Protein AF-A0A2N0WUU7-F1 (afdb_monomer)

Mean predicted aligned error: 6.45 Å

Solvent-accessible surface area (backbone atoms only — not comparable to full-atom values): 7693 Å² total; per-residue (Å²): 131,57,73,73,71,54,41,44,58,52,41,29,51,50,15,53,50,47,49,52,50,63,62,70,60,65,83,50,98,86,53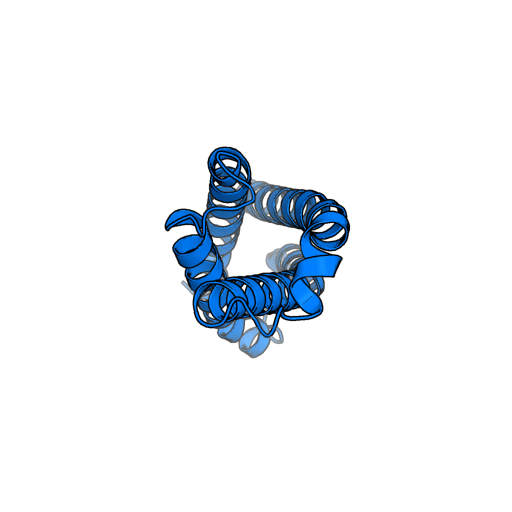,90,44,70,64,56,54,52,47,54,54,49,50,54,52,47,56,58,68,46,48,61,55,66,70,52,52,88,71,57,55,82,92,47,46,66,55,51,53,51,52,52,55,45,46,70,52,48,55,55,50,52,51,52,53,49,53,44,51,52,25,50,51,48,27,72,76,38,69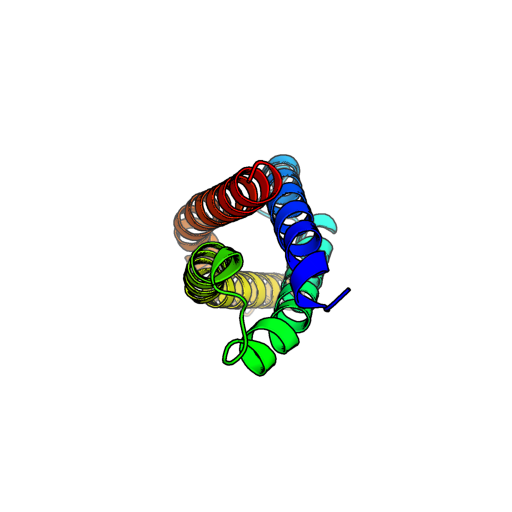,88,63,64,38,72,55,53,78,44,45,64,68,49,46,67,50,46,51,60,51,50,51,50,45,22,50,52,37,30,51,46,31,53,54,59,76,74,106

Secondary structure (DSSP, 8-state):
--HHHHHHHHHHHHHHHHHHHHHHTTS-TTS--HHHHHHHHHHHHHHHHTHHHHHSGGG--GGGHHHHHHHHHHHHHHHHHHHHHHHHHHHHHHHHH-TTS--HHHHTHHHHHHHHHHHHHHHHHHHHHHHHHHHT-

Radius of gyration: 16.76 Å; Cα contacts (8 Å, |Δi|>4): 87; chains: 1; bounding box: 38×24×50 Å

Foldseek 3Di:
DPLLVCVLVVLQVLLVLLVVLLVVVPDDPLDPDPSLVVNLVVLVVSVVSCVVCVVCVVPDDPLCVVLSVLVVVLVVQSVVLSVLSVVCSVQSVVCVVPVPDRRPSVVCSVVSCVVSSVSSNVSSVSSNVSSVVSVVD

Structure (mmCIF, N/CA/C/O backbone):
data_AF-A0A2N0WUU7-F1
#
_entry.id   AF-A0A2N0WUU7-F1
#
loop_
_atom_site.group_PDB
_atom_site.id
_atom_site.type_symbol
_atom_site.label_atom_id
_atom_site.label_alt_id
_atom_site.label_comp_id
_atom_site.label_asym_id
_atom_site.label_entity_id
_atom_site.label_seq_id
_atom_site.pdbx_PDB_ins_code
_atom_site.Cartn_x
_atom_site.Cartn_y
_atom_site.Cartn_z
_atom_site.occupancy
_atom_site.B_iso_or_equiv
_atom_site.auth_seq_id
_atom_si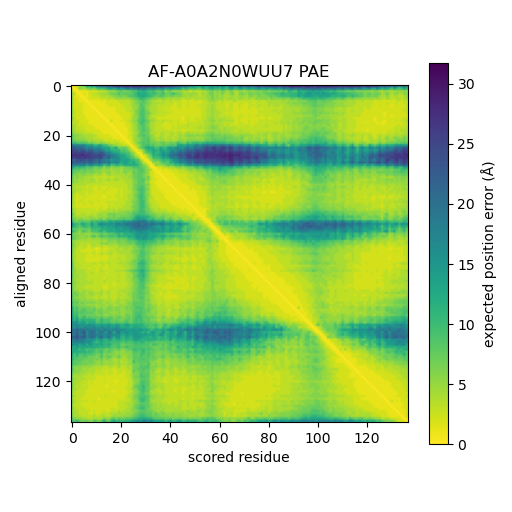te.auth_comp_id
_atom_site.auth_asym_id
_atom_site.auth_atom_id
_atom_site.pdbx_PDB_model_num
ATOM 1 N N . MET A 1 1 ? 4.937 -9.301 -23.494 1.00 53.97 1 MET A N 1
ATOM 2 C CA . MET A 1 1 ? 4.979 -8.303 -22.416 1.00 53.97 1 MET A CA 1
ATOM 3 C C . MET A 1 1 ? 5.125 -9.078 -21.137 1.00 53.97 1 MET A C 1
ATOM 5 O O . MET A 1 1 ? 4.278 -9.927 -20.852 1.00 53.97 1 MET A O 1
ATOM 9 N N . GLU A 1 2 ? 6.258 -8.898 -20.477 1.00 74.62 2 GLU A N 1
ATOM 10 C CA . GLU A 1 2 ? 6.525 -9.556 -19.204 1.00 74.62 2 GLU A CA 1
ATOM 11 C C . GLU A 1 2 ? 5.579 -8.966 -18.151 1.00 74.62 2 GLU A C 1
ATOM 13 O O . GLU A 1 2 ? 5.143 -7.821 -18.266 1.00 74.62 2 GLU A O 1
ATOM 18 N N . TYR A 1 3 ? 5.208 -9.743 -17.129 1.00 80.31 3 TYR A N 1
ATOM 19 C CA . TYR A 1 3 ? 4.353 -9.258 -16.033 1.00 80.31 3 TYR A CA 1
ATOM 20 C C . TYR A 1 3 ? 4.896 -7.955 -15.419 1.00 80.31 3 TYR A C 1
ATOM 22 O O . TYR A 1 3 ? 4.131 -7.088 -14.998 1.00 80.31 3 TYR A O 1
ATOM 30 N N . LEU A 1 4 ? 6.222 -7.808 -15.452 1.00 78.12 4 LEU A N 1
ATOM 31 C CA . LEU A 1 4 ? 6.954 -6.629 -15.024 1.00 78.12 4 LEU A CA 1
ATOM 32 C C . LEU A 1 4 ? 6.560 -5.355 -15.802 1.00 78.12 4 LEU A C 1
ATOM 34 O O . LEU A 1 4 ? 6.411 -4.294 -15.201 1.00 78.12 4 LEU A O 1
ATOM 38 N N . ASP A 1 5 ? 6.296 -5.440 -17.106 1.00 80.69 5 ASP A N 1
ATOM 39 C CA . ASP A 1 5 ? 5.880 -4.273 -17.900 1.00 80.69 5 ASP A CA 1
ATOM 40 C C . ASP A 1 5 ? 4.504 -3.757 -17.447 1.00 80.69 5 ASP A C 1
ATOM 42 O O . ASP A 1 5 ? 4.251 -2.555 -17.352 1.00 80.69 5 ASP A O 1
ATOM 46 N N . TYR A 1 6 ? 3.596 -4.683 -17.130 1.00 85.25 6 TYR A N 1
ATOM 47 C CA . TYR A 1 6 ? 2.239 -4.353 -16.697 1.00 85.25 6 TYR A CA 1
ATOM 48 C C . TYR A 1 6 ? 2.166 -3.901 -15.240 1.00 85.25 6 TYR A C 1
ATOM 50 O O . TYR A 1 6 ? 1.231 -3.190 -14.859 1.00 85.25 6 TYR A O 1
ATOM 58 N N . PHE A 1 7 ? 3.139 -4.297 -14.420 1.00 87.88 7 PHE A N 1
ATOM 59 C CA . PHE A 1 7 ? 3.131 -4.004 -12.994 1.00 87.88 7 PHE A CA 1
ATOM 60 C C . PHE A 1 7 ? 3.174 -2.498 -12.701 1.00 87.88 7 PHE A C 1
ATOM 62 O O . PHE A 1 7 ? 2.587 -2.050 -11.720 1.00 87.88 7 PHE A O 1
ATOM 69 N N . VAL A 1 8 ? 3.759 -1.694 -13.592 1.00 89.88 8 VAL A N 1
ATOM 70 C CA . VAL A 1 8 ? 3.734 -0.223 -13.507 1.00 89.88 8 VAL A CA 1
ATOM 71 C C . VAL A 1 8 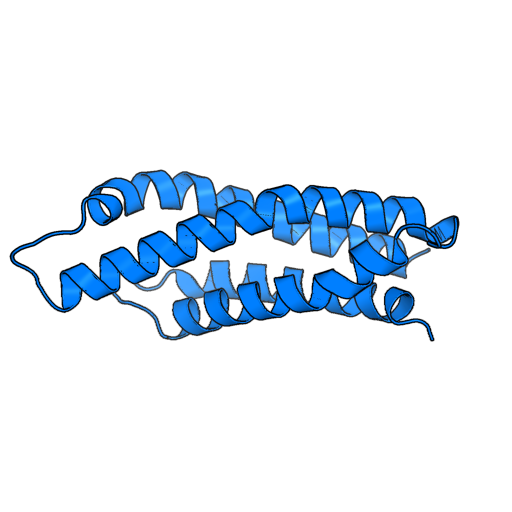? 2.301 0.312 -13.427 1.00 89.88 8 VAL A C 1
ATOM 73 O O . VAL A 1 8 ? 1.991 1.159 -12.587 1.00 89.88 8 VAL A O 1
ATOM 76 N N . PHE A 1 9 ? 1.392 -0.227 -14.243 1.00 91.38 9 PHE A N 1
ATOM 77 C CA . PHE A 1 9 ? -0.018 0.162 -14.223 1.00 91.38 9 PHE A CA 1
ATOM 78 C C . PHE A 1 9 ? -0.734 -0.337 -12.967 1.00 91.38 9 PHE A C 1
ATOM 80 O O . PHE A 1 9 ? -1.599 0.363 -12.443 1.00 91.38 9 PHE A O 1
ATOM 87 N N . ILE A 1 10 ? -0.358 -1.515 -12.459 1.00 91.31 10 ILE A N 1
ATOM 88 C CA . ILE A 1 10 ? -0.888 -2.058 -11.200 1.00 91.31 10 ILE A CA 1
ATOM 89 C C . ILE A 1 10 ? -0.480 -1.156 -10.028 1.00 91.31 10 ILE A C 1
ATOM 91 O O . ILE A 1 10 ? -1.334 -0.781 -9.225 1.00 91.31 10 ILE A O 1
ATOM 95 N N . ALA A 1 11 ? 0.790 -0.755 -9.960 1.00 91.25 11 ALA A N 1
ATOM 96 C CA . ALA A 1 11 ? 1.321 0.153 -8.946 1.00 91.25 11 ALA A CA 1
ATOM 97 C C . ALA A 1 11 ? 0.647 1.535 -9.001 1.00 91.25 11 ALA A C 1
ATOM 99 O O . ALA A 1 11 ? 0.230 2.070 -7.969 1.00 91.25 11 ALA A O 1
ATOM 100 N N . LEU A 1 12 ? 0.454 2.081 -10.207 1.00 93.00 12 LEU A N 1
ATOM 101 C CA . LEU A 1 12 ? -0.262 3.340 -10.414 1.00 93.00 12 LEU A CA 1
ATOM 102 C C . LEU A 1 12 ? -1.724 3.244 -9.955 1.00 93.00 12 LEU A C 1
ATOM 104 O O . LEU A 1 12 ? -2.187 4.077 -9.172 1.00 93.00 12 LEU A O 1
ATOM 108 N N . ALA A 1 13 ? -2.444 2.215 -10.411 1.00 9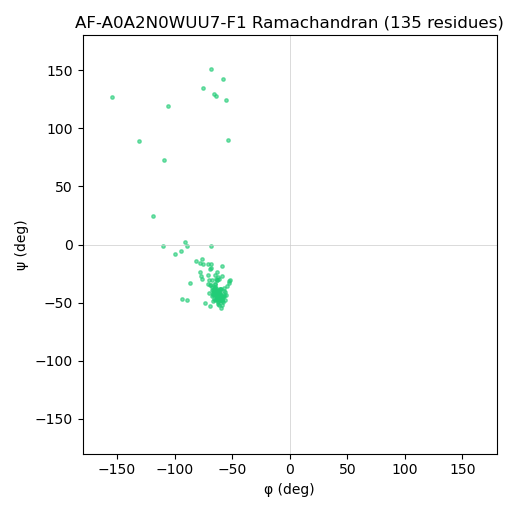3.25 13 ALA A N 1
ATOM 109 C CA . ALA A 1 13 ? -3.839 1.990 -10.046 1.00 93.25 13 ALA A CA 1
ATOM 110 C C . ALA A 1 13 ? -3.995 1.803 -8.531 1.00 93.25 13 ALA A C 1
ATOM 112 O O . ALA A 1 13 ? -4.907 2.378 -7.933 1.00 93.25 13 ALA A O 1
ATOM 113 N N . TRP A 1 14 ? -3.081 1.059 -7.902 1.00 94.00 14 TRP A N 1
ATOM 114 C CA . TRP A 1 14 ? -3.045 0.863 -6.455 1.00 94.00 14 TRP A CA 1
ATOM 115 C C . TRP A 1 14 ? -2.825 2.172 -5.693 1.00 94.00 14 TRP A C 1
ATOM 117 O O . TRP A 1 14 ? -3.548 2.462 -4.733 1.00 94.00 14 TRP A O 1
ATOM 127 N N . GLY A 1 15 ? -1.872 2.993 -6.136 1.00 91.44 15 GLY A N 1
ATOM 128 C CA . GLY A 1 15 ? -1.617 4.300 -5.544 1.00 91.44 15 GLY A CA 1
ATOM 129 C C . GLY A 1 15 ? -2.839 5.220 -5.636 1.00 91.44 15 GLY A C 1
ATOM 130 O O . GLY A 1 15 ? -3.271 5.781 -4.625 1.00 91.44 15 GLY A O 1
ATOM 131 N N . CYS A 1 16 ? -3.466 5.318 -6.813 1.00 92.31 16 CYS A N 1
ATOM 132 C CA . CYS A 1 16 ? -4.686 6.111 -7.001 1.00 92.31 16 CYS A CA 1
ATOM 133 C C . CYS A 1 16 ? -5.846 5.594 -6.138 1.00 92.31 16 CYS A C 1
ATOM 135 O O . CYS A 1 16 ? -6.507 6.377 -5.451 1.00 92.31 16 CYS A O 1
ATOM 137 N N . PHE A 1 17 ? -6.071 4.279 -6.128 1.00 90.44 17 PHE A N 1
ATOM 138 C CA . PHE A 1 17 ? -7.104 3.650 -5.308 1.00 90.44 17 PHE A CA 1
ATOM 139 C C . PHE A 1 17 ? -6.878 3.896 -3.810 1.00 90.44 17 PHE A C 1
ATOM 141 O O . PHE A 1 17 ? -7.836 4.171 -3.081 1.00 90.44 17 PHE A O 1
ATOM 148 N N . SER A 1 18 ? -5.622 3.871 -3.358 1.00 88.62 18 SER A N 1
ATOM 149 C CA . SER A 1 18 ? -5.248 4.191 -1.979 1.00 88.62 18 SER A CA 1
ATOM 150 C C . SER A 1 18 ? -5.577 5.630 -1.608 1.00 88.62 18 SER A C 1
ATOM 152 O O . SER A 1 18 ? -6.211 5.854 -0.578 1.00 88.62 18 SER A O 1
ATOM 154 N N . LEU A 1 19 ? -5.244 6.606 -2.456 1.00 88.25 19 LEU A N 1
ATOM 155 C CA . LEU A 1 19 ? -5.594 8.007 -2.201 1.00 88.25 19 LEU A CA 1
ATOM 156 C C . LEU A 1 19 ? -7.109 8.229 -2.141 1.00 88.25 19 LEU A C 1
ATOM 158 O O . LEU A 1 19 ? -7.599 8.864 -1.207 1.00 88.25 19 LEU A O 1
ATOM 162 N N . ILE A 1 20 ? -7.854 7.666 -3.097 1.00 85.75 20 ILE A N 1
ATOM 163 C CA . ILE A 1 20 ? -9.322 7.747 -3.137 1.00 85.75 20 ILE A CA 1
ATOM 164 C C . ILE A 1 20 ? -9.907 7.146 -1.853 1.00 85.75 20 ILE A C 1
ATOM 166 O O . ILE A 1 20 ? -10.726 7.773 -1.181 1.00 85.75 20 ILE A O 1
ATOM 170 N N . SER A 1 21 ? -9.449 5.958 -1.465 1.00 80.88 21 SER A N 1
ATOM 171 C CA . SER A 1 21 ? -9.949 5.258 -0.278 1.00 80.88 21 SER A CA 1
ATOM 172 C C . SER A 1 21 ? -9.636 6.007 1.019 1.00 80.88 21 SER A C 1
ATOM 174 O O . SER A 1 21 ? -10.486 6.077 1.909 1.00 80.88 21 SER A O 1
ATOM 176 N N . LEU A 1 22 ? -8.453 6.622 1.124 1.00 79.94 22 LEU A N 1
ATOM 177 C CA . LEU A 1 22 ? -8.072 7.448 2.274 1.00 79.94 22 LEU A CA 1
ATOM 178 C C . LEU A 1 22 ? -8.882 8.749 2.359 1.00 79.94 22 LEU A C 1
ATOM 180 O O . LEU A 1 22 ? -9.191 9.186 3.469 1.00 79.94 22 LEU A O 1
ATOM 184 N N . PHE A 1 23 ? -9.230 9.348 1.216 1.00 76.25 23 PHE A N 1
ATOM 185 C CA . PHE A 1 23 ? -10.016 10.581 1.141 1.00 76.25 23 PHE A CA 1
ATOM 186 C C . PHE A 1 23 ? -11.497 10.338 1.470 1.00 76.25 23 PHE A C 1
ATOM 188 O O . PHE A 1 23 ? -12.063 10.992 2.342 1.00 76.25 23 PHE A O 1
ATOM 195 N N . PHE A 1 24 ? -12.127 9.341 0.841 1.00 71.94 24 PHE A N 1
ATOM 196 C CA . PHE A 1 24 ? -13.549 9.032 1.059 1.00 71.94 24 PHE A CA 1
ATOM 197 C C . PHE A 1 24 ? -13.822 8.196 2.320 1.00 71.94 24 PHE A C 1
ATOM 199 O O . PHE A 1 24 ? -14.963 8.114 2.783 1.00 71.94 24 PHE A O 1
ATOM 206 N N . GLY A 1 25 ? -12.791 7.601 2.925 1.00 62.66 25 GLY A N 1
ATOM 207 C CA . GLY A 1 25 ? -12.890 6.861 4.185 1.00 62.66 25 GLY A CA 1
ATOM 208 C C . GLY A 1 25 ? -13.198 7.723 5.421 1.00 62.66 25 GLY A C 1
ATOM 209 O O . GLY A 1 25 ? -13.313 7.187 6.523 1.00 62.66 25 GLY A O 1
ATOM 210 N N . GLU A 1 26 ? -13.331 9.048 5.284 1.00 54.62 26 GLU A N 1
ATOM 211 C CA . GLU A 1 26 ? -13.420 9.985 6.413 1.00 54.62 26 GLU A CA 1
ATOM 212 C C . GLU A 1 26 ? -14.758 10.032 7.157 1.00 54.62 26 GLU A C 1
ATOM 214 O O . GLU A 1 26 ? -14.800 10.559 8.268 1.00 54.62 26 GLU A O 1
ATOM 219 N N . ASN A 1 27 ? -15.840 9.451 6.634 1.00 51.00 27 ASN A N 1
ATOM 220 C CA . ASN A 1 27 ? -17.154 9.868 7.122 1.00 51.00 27 ASN A CA 1
ATOM 221 C C . ASN A 1 27 ? -17.532 9.442 8.552 1.00 51.00 27 ASN A C 1
ATOM 223 O O . ASN A 1 27 ? -18.301 10.180 9.159 1.00 51.00 27 ASN A O 1
ATOM 227 N N . LYS A 1 28 ? -17.011 8.351 9.148 1.00 46.34 28 LYS A N 1
ATOM 228 C CA . LYS A 1 28 ? -17.238 8.048 10.586 1.00 46.34 28 LYS A CA 1
ATOM 229 C C . LYS A 1 28 ? -16.118 7.191 11.211 1.00 46.34 28 LYS A C 1
ATOM 231 O O . LYS A 1 28 ? -15.861 6.102 10.712 1.00 46.34 28 LYS A O 1
ATOM 236 N N . PRO A 1 29 ? -15.507 7.608 12.341 1.00 46.06 29 PRO A N 1
ATOM 237 C CA . PRO A 1 29 ? -14.469 6.839 13.045 1.00 46.06 29 PRO A CA 1
ATOM 238 C C . PRO A 1 29 ? -14.981 5.579 13.769 1.00 46.06 29 PRO A C 1
ATOM 240 O O . PRO A 1 29 ? -14.175 4.720 14.101 1.00 46.06 29 PRO A O 1
ATOM 243 N N . PHE A 1 30 ? -16.295 5.460 13.996 1.00 43.00 30 PHE A N 1
ATOM 244 C CA . PHE A 1 30 ? -16.915 4.351 14.740 1.00 43.00 30 PHE A CA 1
ATOM 245 C C . PHE A 1 30 ? -17.752 3.402 13.877 1.00 43.00 30 PHE A C 1
ATOM 247 O O . PHE A 1 30 ? -18.296 2.428 14.388 1.00 43.00 30 PHE A O 1
ATOM 254 N N . CYS A 1 31 ? -17.873 3.662 12.575 1.00 46.38 31 CYS A N 1
ATOM 255 C CA . CYS A 1 31 ? -18.582 2.757 11.683 1.00 46.38 31 CYS A CA 1
ATOM 256 C C . CYS A 1 31 ? -17.554 2.017 10.846 1.00 46.38 31 CYS A C 1
ATOM 258 O O . CYS A 1 31 ? -16.806 2.631 10.089 1.00 46.38 31 CYS A O 1
ATOM 260 N N . TYR A 1 32 ? -17.551 0.696 10.979 1.00 51.84 32 TYR A N 1
ATOM 261 C CA . TYR A 1 32 ? -16.937 -0.225 10.036 1.00 51.84 32 TYR A CA 1
ATOM 262 C C . TYR A 1 32 ? -17.503 0.070 8.640 1.00 51.84 32 TYR A C 1
ATOM 264 O O . TYR A 1 32 ? -18.580 -0.397 8.269 1.00 51.84 32 TYR A O 1
ATOM 272 N N . ASN A 1 33 ? -16.858 0.970 7.902 1.00 62.72 33 ASN A N 1
ATOM 273 C CA . ASN A 1 33 ? -17.357 1.384 6.605 1.00 62.72 33 ASN A CA 1
ATOM 274 C C . ASN A 1 33 ? -17.054 0.254 5.621 1.00 62.72 33 ASN A C 1
ATOM 276 O O . ASN A 1 33 ? -15.939 -0.270 5.600 1.00 62.72 33 ASN A O 1
ATOM 280 N N . LYS A 1 34 ? -18.030 -0.116 4.787 1.00 70.06 34 LYS A N 1
ATOM 281 C CA . LYS A 1 34 ? -17.847 -1.137 3.744 1.00 70.06 34 LYS A CA 1
ATOM 282 C C . LYS A 1 34 ? -16.627 -0.818 2.871 1.00 70.06 34 LYS A C 1
ATOM 284 O O . LYS A 1 34 ? -15.903 -1.729 2.487 1.00 70.06 34 LYS A O 1
ATOM 289 N N . LEU A 1 35 ? -16.346 0.470 2.652 1.00 72.44 35 LEU A N 1
ATOM 290 C CA . LEU A 1 35 ? -15.146 0.940 1.956 1.00 72.44 35 LEU A CA 1
ATOM 291 C C . LEU A 1 35 ? -13.837 0.536 2.643 1.00 72.44 35 LEU A C 1
ATOM 293 O O . LEU A 1 35 ? -12.900 0.167 1.951 1.00 72.44 35 LEU A O 1
ATOM 297 N N . THR A 1 36 ? -13.763 0.541 3.975 1.00 72.75 36 THR A N 1
ATOM 298 C CA . THR A 1 36 ? -12.563 0.116 4.714 1.00 72.75 36 THR A CA 1
ATOM 299 C C . THR A 1 36 ? -12.298 -1.376 4.531 1.00 72.75 36 THR A C 1
ATOM 301 O O . THR A 1 36 ? -11.154 -1.779 4.351 1.00 72.75 36 THR A O 1
ATOM 304 N N . VAL A 1 37 ? -13.352 -2.197 4.522 1.00 76.25 37 VAL A N 1
ATOM 305 C CA . VAL A 1 37 ? -13.239 -3.643 4.267 1.00 76.25 37 VAL A CA 1
ATOM 306 C C . VAL A 1 37 ? -12.776 -3.903 2.838 1.00 76.25 37 VAL A C 1
ATOM 308 O O . VAL A 1 37 ? -11.849 -4.683 2.626 1.00 76.25 37 VAL A O 1
ATOM 311 N N . VAL A 1 38 ? -13.384 -3.220 1.863 1.00 82.12 38 VAL A N 1
ATOM 312 C CA . VAL A 1 38 ? -12.976 -3.295 0.453 1.00 82.12 38 VAL A CA 1
ATOM 313 C C . VAL A 1 38 ? -11.523 -2.860 0.298 1.00 82.12 38 VAL A C 1
ATOM 315 O O . VAL A 1 38 ? -10.756 -3.549 -0.363 1.00 82.12 38 VAL A O 1
ATOM 318 N N . PHE A 1 39 ? -11.131 -1.772 0.957 1.00 83.31 39 PHE A N 1
ATOM 319 C CA . PHE A 1 39 ? -9.772 -1.257 0.922 1.00 83.31 39 PHE A CA 1
ATOM 320 C C . PHE A 1 39 ? -8.762 -2.265 1.472 1.00 83.31 39 PHE A C 1
ATOM 322 O O . PHE A 1 39 ? -7.825 -2.609 0.763 1.00 83.31 39 PHE A O 1
ATOM 329 N N . ILE A 1 40 ? -8.989 -2.801 2.677 1.00 84.12 40 ILE A N 1
ATOM 330 C CA . ILE A 1 40 ? -8.106 -3.804 3.295 1.00 84.12 40 ILE A CA 1
ATOM 331 C C . ILE A 1 40 ? -8.015 -5.063 2.429 1.00 84.12 40 ILE A C 1
ATOM 333 O O . ILE A 1 40 ? -6.923 -5.580 2.204 1.00 84.12 40 ILE A O 1
ATOM 337 N N . THR A 1 41 ? -9.147 -5.544 1.910 1.00 86.69 41 THR A N 1
ATOM 338 C CA . THR A 1 41 ? -9.180 -6.723 1.030 1.00 86.69 41 THR A CA 1
ATOM 339 C C . THR A 1 41 ? -8.385 -6.470 -0.251 1.00 86.69 41 THR A C 1
ATOM 341 O O . THR A 1 41 ? -7.582 -7.308 -0.659 1.00 86.69 41 THR A O 1
ATOM 344 N N . ALA A 1 42 ? -8.551 -5.293 -0.858 1.00 89.88 42 ALA A N 1
ATOM 345 C CA . ALA A 1 42 ? -7.784 -4.879 -2.024 1.00 89.88 42 ALA A CA 1
ATOM 346 C C . ALA A 1 42 ? -6.289 -4.717 -1.706 1.00 89.88 42 ALA A C 1
ATOM 348 O O . ALA A 1 42 ? -5.468 -5.073 -2.545 1.00 89.88 42 ALA A O 1
ATOM 349 N N . SER A 1 43 ? -5.915 -4.271 -0.499 1.00 89.06 43 SER A N 1
ATOM 350 C CA . SER A 1 43 ? -4.507 -4.207 -0.083 1.00 89.06 43 SER A CA 1
ATOM 351 C C . SER A 1 43 ? -3.857 -5.584 -0.027 1.00 89.06 43 SER A C 1
ATOM 353 O O . SER A 1 43 ? -2.730 -5.761 -0.485 1.00 89.06 43 SER A O 1
ATOM 355 N N . TRP A 1 44 ? -4.568 -6.580 0.504 1.00 93.00 44 TRP A N 1
ATOM 356 C CA . TRP A 1 44 ? -4.087 -7.961 0.506 1.00 93.00 44 TRP A CA 1
ATOM 357 C C . TRP A 1 44 ? -3.984 -8.530 -0.912 1.00 93.00 44 TRP A C 1
ATOM 359 O O . TRP A 1 44 ? -2.992 -9.180 -1.234 1.00 93.00 44 TRP A O 1
ATOM 369 N N . ALA A 1 45 ? -4.957 -8.246 -1.781 1.00 92.50 45 ALA A N 1
ATOM 370 C CA . ALA A 1 45 ? -4.883 -8.634 -3.189 1.00 92.50 45 ALA A CA 1
ATOM 371 C C . ALA A 1 45 ? -3.687 -7.980 -3.904 1.00 92.50 45 ALA A C 1
ATOM 373 O O . ALA A 1 45 ? -2.991 -8.643 -4.672 1.00 92.50 45 ALA A O 1
ATOM 374 N N . TYR A 1 46 ? -3.404 -6.710 -3.606 1.00 91.44 46 TYR A N 1
ATOM 375 C CA . TYR A 1 46 ? -2.233 -6.007 -4.120 1.00 91.44 46 TYR A CA 1
ATOM 376 C C . TYR A 1 46 ? -0.921 -6.641 -3.635 1.00 91.44 46 TYR A C 1
ATOM 378 O O . TYR A 1 46 ? -0.044 -6.892 -4.455 1.00 91.44 46 TYR A O 1
ATOM 386 N N . LEU A 1 47 ? -0.802 -7.015 -2.353 1.00 90.94 47 LEU A N 1
ATOM 387 C CA . LEU A 1 47 ? 0.375 -7.747 -1.853 1.00 90.94 47 LEU A CA 1
ATOM 388 C C . LEU A 1 47 ? 0.624 -9.047 -2.629 1.00 90.94 47 LEU A C 1
ATOM 390 O O . LEU A 1 47 ? 1.770 -9.360 -2.949 1.00 90.94 47 LEU A O 1
ATOM 394 N N . VAL A 1 48 ? -0.437 -9.787 -2.962 1.00 90.50 48 VAL A N 1
ATOM 395 C CA . VAL A 1 48 ? -0.334 -10.994 -3.797 1.00 90.50 48 VAL A CA 1
ATOM 396 C C . VAL A 1 48 ? 0.129 -10.640 -5.212 1.00 90.50 48 VAL A C 1
ATOM 398 O O . VAL A 1 48 ? 1.001 -11.319 -5.754 1.00 90.50 48 VAL A O 1
ATOM 401 N N . ALA A 1 49 ? -0.385 -9.554 -5.793 1.00 88.94 49 ALA A N 1
ATOM 402 C CA . ALA A 1 49 ? 0.059 -9.059 -7.096 1.00 88.94 49 ALA A CA 1
ATOM 403 C C . ALA A 1 49 ? 1.536 -8.613 -7.099 1.00 88.94 49 ALA A C 1
ATOM 405 O O . ALA A 1 49 ? 2.181 -8.638 -8.146 1.00 88.94 49 ALA A O 1
ATOM 406 N N . CYS A 1 50 ? 2.110 -8.262 -5.949 1.00 88.31 50 CYS A N 1
ATOM 407 C CA . CYS A 1 50 ? 3.534 -7.954 -5.837 1.00 88.31 50 CYS A CA 1
ATOM 408 C C . CYS A 1 50 ? 4.432 -9.205 -5.805 1.00 88.31 50 CYS A C 1
ATOM 410 O O . CYS A 1 50 ? 5.632 -9.088 -6.024 1.00 88.31 50 CYS A O 1
ATOM 412 N N . VAL A 1 51 ? 3.909 -10.413 -5.559 1.00 86.50 51 VAL A N 1
ATOM 413 C CA . VAL A 1 51 ? 4.739 -11.632 -5.429 1.00 86.50 51 VAL A CA 1
ATOM 414 C C . VAL A 1 51 ? 5.586 -11.934 -6.677 1.00 86.50 51 VAL A C 1
ATOM 416 O O . VAL A 1 51 ? 6.786 -12.176 -6.516 1.00 86.50 51 VAL A O 1
ATOM 419 N N . PRO A 1 52 ? 5.042 -11.906 -7.912 1.00 84.44 52 PRO A N 1
ATOM 420 C CA . PRO A 1 52 ? 5.838 -12.191 -9.107 1.00 84.44 52 PRO A CA 1
ATOM 421 C C . PRO A 1 52 ? 6.965 -11.174 -9.319 1.00 84.44 52 PRO A C 1
ATOM 423 O O . PRO A 1 52 ? 8.038 -11.542 -9.779 1.00 84.44 52 PRO A O 1
ATOM 426 N N . VAL A 1 53 ? 6.766 -9.924 -8.887 1.00 81.00 53 VAL A N 1
ATOM 427 C CA . VAL A 1 53 ? 7.790 -8.872 -8.954 1.00 81.00 53 VAL A CA 1
ATOM 428 C C . VAL A 1 53 ? 9.033 -9.239 -8.147 1.00 81.00 53 VAL A C 1
ATOM 430 O O . VAL A 1 53 ? 10.148 -9.066 -8.626 1.00 81.00 53 VAL A O 1
ATOM 433 N N . PHE A 1 54 ? 8.869 -9.779 -6.936 1.00 76.56 54 PHE A N 1
ATOM 434 C CA . PHE A 1 54 ? 10.021 -10.192 -6.123 1.00 76.56 54 PHE A CA 1
ATOM 435 C C . PHE A 1 54 ? 10.649 -11.493 -6.595 1.00 76.56 54 PHE A C 1
ATOM 437 O O . PHE A 1 54 ? 11.846 -11.692 -6.405 1.00 76.56 54 PHE A O 1
ATOM 444 N N . ARG A 1 55 ? 9.856 -12.384 -7.196 1.00 76.88 55 ARG A N 1
ATOM 445 C CA . ARG A 1 55 ? 10.368 -13.634 -7.759 1.00 76.88 55 ARG A CA 1
ATOM 446 C C . ARG A 1 55 ? 11.276 -13.366 -8.956 1.00 76.88 55 ARG A C 1
ATOM 448 O O . ARG A 1 55 ? 12.378 -13.904 -9.015 1.00 76.88 55 ARG A O 1
ATOM 455 N N . ASP A 1 56 ? 10.810 -12.531 -9.875 1.00 70.56 56 ASP A N 1
ATOM 456 C CA . ASP A 1 56 ? 11.496 -12.253 -11.138 1.00 70.56 56 ASP A CA 1
ATOM 457 C C . ASP A 1 56 ? 12.456 -11.053 -11.013 1.00 70.56 56 ASP A C 1
ATOM 459 O O . ASP A 1 56 ? 13.155 -10.693 -11.958 1.00 70.56 56 ASP A O 1
ATOM 463 N N . GLY A 1 57 ? 12.561 -10.485 -9.805 1.00 61.09 57 GLY A N 1
ATOM 464 C CA . GLY A 1 57 ? 13.366 -9.311 -9.478 1.00 61.09 57 GLY A CA 1
ATOM 465 C C . GLY A 1 57 ? 14.870 -9.443 -9.753 1.00 61.09 57 GLY A C 1
ATOM 466 O O . GLY A 1 57 ? 15.571 -8.442 -9.865 1.00 61.09 57 GLY A O 1
ATOM 467 N N . LEU A 1 58 ? 15.376 -10.670 -9.894 1.00 61.22 58 LEU A N 1
ATOM 468 C CA . LEU A 1 58 ? 16.774 -10.940 -10.250 1.00 61.22 58 LEU A CA 1
ATOM 469 C C . LEU A 1 58 ? 17.087 -10.686 -11.734 1.00 61.22 58 LEU A C 1
ATOM 471 O O . LEU A 1 58 ? 18.258 -10.567 -12.083 1.00 61.22 58 LEU A O 1
ATOM 475 N N . PHE A 1 59 ? 16.066 -10.596 -12.593 1.00 68.88 59 PHE A N 1
ATOM 476 C CA . PHE A 1 59 ? 16.209 -10.437 -14.046 1.00 68.88 59 PHE A CA 1
ATOM 477 C C . PHE A 1 59 ? 15.574 -9.138 -14.564 1.00 68.88 59 PHE A C 1
ATOM 479 O O . PHE A 1 59 ? 15.191 -9.047 -15.727 1.00 68.88 59 PHE A O 1
ATOM 486 N N . ILE A 1 60 ? 15.453 -8.124 -13.704 1.00 74.00 60 ILE A N 1
ATOM 487 C CA . ILE A 1 60 ? 14.884 -6.825 -14.074 1.00 74.00 60 ILE A CA 1
ATOM 488 C C . ILE A 1 60 ? 15.791 -6.128 -15.098 1.00 74.00 60 ILE A C 1
ATOM 490 O O . ILE A 1 60 ? 16.990 -5.970 -14.869 1.00 74.00 60 ILE A O 1
ATOM 494 N N . ALA A 1 61 ? 15.200 -5.658 -16.200 1.00 78.00 61 ALA A N 1
ATOM 495 C CA . ALA A 1 61 ? 15.891 -4.847 -17.197 1.00 78.00 61 ALA A CA 1
ATOM 496 C C . ALA A 1 61 ? 16.478 -3.563 -16.578 1.00 78.00 61 ALA A C 1
ATOM 498 O O . ALA A 1 61 ? 15.850 -2.931 -15.728 1.00 78.00 61 ALA A O 1
ATOM 499 N N . ASP A 1 62 ? 17.669 -3.146 -17.021 1.00 80.12 62 ASP A N 1
ATOM 500 C CA . ASP A 1 62 ? 18.420 -2.033 -16.412 1.00 80.12 62 ASP A CA 1
ATOM 501 C C . ASP A 1 62 ? 17.613 -0.728 -16.308 1.00 80.12 62 ASP A C 1
ATOM 503 O O . ASP A 1 62 ? 17.702 -0.010 -15.312 1.00 80.12 62 ASP A O 1
ATOM 507 N N . ASN A 1 63 ? 16.756 -0.447 -17.293 1.00 80.12 63 ASN A N 1
ATOM 508 C CA . ASN A 1 63 ? 15.886 0.730 -17.301 1.00 80.12 63 ASN A CA 1
ATOM 509 C C . ASN A 1 63 ? 14.783 0.694 -16.225 1.00 80.12 63 ASN A C 1
ATOM 511 O O . ASN A 1 63 ? 14.262 1.746 -15.864 1.00 80.12 63 ASN A O 1
ATOM 515 N N . MET A 1 64 ? 14.434 -0.481 -15.691 1.00 82.25 64 MET A N 1
ATOM 516 C CA . MET A 1 64 ? 13.378 -0.662 -14.687 1.00 82.25 64 MET A CA 1
ATOM 517 C C . MET A 1 64 ? 13.901 -0.798 -13.249 1.00 82.25 64 MET A C 1
ATOM 519 O O . MET A 1 64 ? 13.108 -0.780 -12.305 1.00 82.25 64 MET A O 1
ATOM 523 N N . GLN A 1 65 ? 15.218 -0.912 -13.043 1.00 84.31 65 GLN A N 1
ATOM 524 C CA . GLN A 1 65 ? 15.803 -1.182 -11.720 1.00 84.31 65 GLN A CA 1
ATOM 525 C C . GLN A 1 65 ? 15.407 -0.145 -10.662 1.00 84.31 65 GLN A C 1
ATOM 527 O O . GLN A 1 65 ? 15.030 -0.511 -9.548 1.00 84.31 65 GLN A O 1
ATOM 532 N N . LEU A 1 66 ? 15.439 1.146 -11.010 1.00 86.19 66 LEU A N 1
ATOM 533 C CA . LEU A 1 66 ? 15.065 2.220 -10.085 1.00 86.19 66 LEU A CA 1
ATOM 534 C C . LEU A 1 66 ? 13.583 2.143 -9.695 1.00 86.19 66 LEU A C 1
ATOM 536 O O . LEU A 1 66 ? 13.252 2.268 -8.514 1.00 86.19 66 LEU A O 1
ATOM 540 N N . PHE A 1 67 ? 12.706 1.891 -10.672 1.00 88.19 67 PHE A N 1
ATOM 541 C CA . PHE A 1 67 ? 11.271 1.749 -10.436 1.00 88.19 67 PHE A CA 1
ATOM 542 C C . PHE A 1 67 ? 11.002 0.627 -9.428 1.00 88.19 67 PHE A C 1
ATOM 544 O O . PHE A 1 67 ? 10.321 0.845 -8.422 1.00 88.19 67 PHE A O 1
ATOM 551 N N . TYR A 1 68 ? 11.598 -0.546 -9.644 1.00 87.12 68 TYR A N 1
ATOM 552 C CA . TYR A 1 68 ? 11.414 -1.701 -8.770 1.00 87.12 68 TYR A CA 1
ATOM 553 C C . TYR A 1 68 ? 12.053 -1.548 -7.392 1.00 87.12 68 TYR A C 1
ATOM 555 O O . TYR A 1 68 ? 11.471 -2.000 -6.405 1.00 87.12 68 TYR A O 1
ATOM 563 N N . ALA A 1 69 ? 13.198 -0.872 -7.291 1.00 88.56 69 ALA A N 1
ATOM 564 C CA . ALA A 1 69 ? 13.812 -0.561 -6.004 1.00 88.56 69 ALA A CA 1
ATOM 565 C C . ALA A 1 69 ? 12.894 0.323 -5.141 1.00 88.56 69 ALA A C 1
ATOM 567 O O . ALA A 1 69 ? 12.712 0.059 -3.949 1.00 88.56 69 ALA A O 1
ATOM 568 N N . ILE A 1 70 ? 12.263 1.334 -5.748 1.00 90.56 70 ILE A N 1
ATOM 569 C CA . ILE A 1 70 ? 11.307 2.207 -5.056 1.00 90.56 70 ILE A CA 1
ATOM 570 C C . ILE A 1 70 ? 10.043 1.429 -4.670 1.00 90.56 70 ILE A C 1
ATOM 572 O O . ILE A 1 70 ? 9.608 1.533 -3.523 1.00 90.56 70 ILE A O 1
ATOM 576 N N . VAL A 1 71 ? 9.488 0.605 -5.570 1.00 90.38 71 VAL A N 1
ATOM 577 C CA . VAL A 1 71 ? 8.341 -0.275 -5.262 1.00 90.38 71 VAL A CA 1
ATOM 578 C C . VAL A 1 71 ? 8.653 -1.185 -4.075 1.00 90.38 71 VAL A C 1
ATOM 580 O O . VAL A 1 71 ? 7.849 -1.276 -3.149 1.00 90.38 71 VAL A O 1
ATOM 583 N N . ALA A 1 72 ? 9.819 -1.834 -4.064 1.00 89.50 72 ALA A N 1
ATOM 584 C CA . ALA A 1 72 ? 10.233 -2.711 -2.972 1.00 89.50 72 ALA A CA 1
ATOM 585 C C . ALA A 1 72 ? 10.346 -1.951 -1.639 1.00 89.50 72 ALA A C 1
ATOM 587 O O . ALA A 1 72 ? 9.860 -2.424 -0.608 1.00 89.50 72 ALA A O 1
ATOM 588 N N . GLY A 1 73 ? 10.928 -0.747 -1.666 1.00 90.19 73 GLY A N 1
ATOM 589 C CA . GLY A 1 73 ? 11.011 0.139 -0.505 1.00 90.19 73 GLY A CA 1
ATOM 590 C C . GLY A 1 73 ? 9.632 0.535 0.027 1.00 90.19 73 GLY A C 1
ATOM 591 O O . GLY A 1 73 ? 9.369 0.388 1.221 1.00 90.19 73 GLY A O 1
ATOM 592 N N . VAL A 1 74 ? 8.722 0.959 -0.853 1.00 92.06 74 VAL A N 1
ATOM 593 C CA . VAL A 1 74 ? 7.333 1.287 -0.497 1.00 92.06 74 VAL A CA 1
ATOM 594 C C . VAL A 1 74 ? 6.624 0.075 0.109 1.00 92.06 74 VAL A C 1
ATOM 596 O O . VAL A 1 74 ? 6.024 0.190 1.180 1.00 92.06 74 VAL A O 1
ATOM 599 N N . LEU A 1 75 ? 6.750 -1.100 -0.510 1.00 90.69 75 LEU A N 1
ATOM 600 C CA . LEU A 1 75 ? 6.072 -2.306 -0.046 1.00 90.69 75 LEU A CA 1
ATOM 601 C C . LEU A 1 75 ? 6.556 -2.767 1.334 1.00 90.69 75 LEU A C 1
ATOM 603 O O . LEU A 1 75 ? 5.757 -3.256 2.137 1.00 90.69 75 LEU A O 1
ATOM 607 N N . SER A 1 76 ? 7.843 -2.564 1.635 1.00 90.81 76 SER A N 1
ATOM 608 C CA . SER A 1 76 ? 8.411 -2.865 2.955 1.00 90.81 76 SER A CA 1
ATOM 609 C C . SER A 1 76 ? 7.715 -2.096 4.084 1.00 90.81 76 SER A C 1
ATOM 611 O O . SER A 1 76 ? 7.647 -2.592 5.207 1.00 90.81 76 SER A O 1
ATOM 613 N N . VAL A 1 77 ? 7.149 -0.922 3.782 1.00 90.62 77 VAL A N 1
ATOM 614 C CA . VAL A 1 77 ? 6.335 -0.125 4.706 1.00 90.62 77 VAL A CA 1
ATOM 615 C C . VAL A 1 77 ? 4.864 -0.532 4.614 1.00 90.62 77 VAL A C 1
ATOM 617 O O . VAL A 1 77 ? 4.233 -0.771 5.646 1.00 90.62 77 VAL A O 1
ATOM 620 N N . GLU A 1 78 ? 4.313 -0.650 3.402 1.00 89.00 78 GLU A N 1
ATOM 621 C CA . GLU A 1 78 ? 2.892 -0.957 3.186 1.00 89.00 78 GLU A CA 1
ATOM 622 C C . GLU A 1 78 ? 2.455 -2.264 3.849 1.00 89.00 78 GLU A C 1
ATOM 624 O O . GLU A 1 78 ? 1.369 -2.306 4.427 1.00 89.00 78 GLU A O 1
ATOM 629 N N . VAL A 1 79 ? 3.294 -3.307 3.855 1.00 91.75 79 VAL A N 1
ATOM 630 C CA . VAL A 1 79 ? 2.942 -4.586 4.495 1.00 91.75 79 VAL A CA 1
ATOM 631 C C . VAL A 1 79 ? 2.601 -4.409 5.980 1.00 91.75 79 VAL A C 1
ATOM 633 O O . VAL A 1 79 ? 1.614 -4.964 6.465 1.00 91.75 79 VAL A O 1
ATOM 636 N N . TRP A 1 80 ? 3.347 -3.564 6.697 1.00 90.81 80 TRP A N 1
ATOM 637 C CA . TRP A 1 80 ? 3.080 -3.268 8.103 1.00 90.81 80 TRP A CA 1
ATOM 638 C C . TRP A 1 80 ? 1.808 -2.455 8.271 1.00 90.81 80 TRP A C 1
ATOM 640 O O . TRP A 1 80 ? 1.005 -2.742 9.161 1.00 90.81 80 TRP A O 1
ATOM 650 N N . LEU A 1 81 ? 1.587 -1.471 7.398 1.00 88.44 81 LEU A N 1
ATOM 651 C CA . LEU A 1 81 ? 0.364 -0.677 7.426 1.00 88.44 81 LEU A CA 1
ATOM 652 C C . LEU A 1 81 ? -0.875 -1.567 7.218 1.00 88.44 81 LEU A C 1
ATOM 654 O O . LEU A 1 81 ? -1.863 -1.422 7.950 1.00 88.44 81 LEU A O 1
ATOM 658 N N . ILE A 1 82 ? -0.807 -2.522 6.284 1.00 89.50 82 ILE A N 1
ATOM 659 C CA . ILE A 1 82 ? -1.864 -3.505 6.001 1.00 89.50 82 ILE A CA 1
ATOM 660 C C . ILE A 1 82 ? -2.116 -4.392 7.220 1.00 89.50 82 ILE A C 1
ATOM 662 O O . ILE A 1 82 ? -3.271 -4.555 7.628 1.00 89.50 82 ILE A O 1
ATOM 666 N N . ILE A 1 83 ? -1.058 -4.915 7.845 1.00 89.75 83 ILE A N 1
ATOM 667 C CA . ILE A 1 83 ? -1.164 -5.739 9.056 1.00 89.75 83 ILE A CA 1
ATOM 668 C C . ILE A 1 83 ? -1.845 -4.955 10.181 1.00 89.75 83 ILE A C 1
ATOM 670 O O . ILE A 1 83 ? -2.844 -5.419 10.735 1.00 89.75 83 ILE A O 1
ATOM 674 N N . PHE A 1 84 ? -1.372 -3.747 10.495 1.00 86.56 84 PHE A N 1
ATOM 675 C CA . PHE A 1 84 ? -1.952 -2.943 11.571 1.00 86.56 84 PHE A CA 1
ATOM 676 C C . PHE A 1 84 ? -3.408 -2.555 11.296 1.00 86.56 84 PHE A C 1
ATOM 678 O O . PHE A 1 84 ? -4.243 -2.609 12.200 1.00 86.56 84 PHE A O 1
ATOM 685 N N . SER A 1 85 ? -3.736 -2.213 10.050 1.00 83.81 85 SER A N 1
ATOM 686 C CA . SER A 1 85 ? -5.107 -1.864 9.654 1.00 83.81 85 SER A CA 1
ATOM 687 C C . SER A 1 85 ? -6.045 -3.068 9.722 1.00 83.81 85 SER A C 1
ATOM 689 O O . SER A 1 85 ? -7.192 -2.938 10.159 1.00 83.81 85 SER A O 1
ATOM 691 N N . THR A 1 86 ? -5.548 -4.254 9.367 1.00 86.31 86 THR A N 1
ATOM 692 C CA . THR A 1 86 ? -6.280 -5.519 9.506 1.00 86.31 86 THR A CA 1
ATOM 693 C C . THR A 1 86 ? -6.524 -5.841 10.981 1.00 86.31 86 THR A C 1
ATOM 695 O O . THR A 1 86 ? -7.663 -6.096 11.366 1.00 86.31 86 THR A O 1
ATOM 698 N N . LEU A 1 87 ? -5.498 -5.747 11.835 1.00 85.12 87 LEU A N 1
ATOM 699 C CA . LEU A 1 87 ? -5.610 -5.994 13.279 1.00 85.12 87 LEU A CA 1
ATOM 700 C C . LEU A 1 87 ? -6.577 -5.026 13.967 1.00 85.12 87 LEU A C 1
ATOM 702 O O . LEU A 1 87 ? -7.410 -5.457 14.766 1.00 85.12 87 LEU A O 1
ATOM 706 N N . LEU A 1 88 ? -6.511 -3.733 13.633 1.00 80.69 88 LEU A N 1
ATOM 707 C CA . LEU A 1 88 ? -7.480 -2.738 14.098 1.00 80.69 88 LEU A CA 1
ATOM 708 C C . LEU A 1 88 ? -8.902 -3.114 13.691 1.00 80.69 88 LEU A C 1
ATOM 710 O O . LEU A 1 88 ? -9.817 -3.051 14.509 1.00 80.69 88 LEU A O 1
ATOM 714 N N . SER A 1 89 ? -9.084 -3.532 12.442 1.00 78.69 89 SER A N 1
ATOM 715 C CA . SER A 1 89 ? -10.395 -3.889 11.908 1.00 78.69 89 SER A CA 1
ATOM 716 C C . SER A 1 89 ? -10.950 -5.157 12.562 1.00 78.69 89 SER A C 1
ATOM 718 O O . SER A 1 89 ? -12.130 -5.211 12.898 1.00 78.69 89 SER A O 1
ATOM 720 N N . VAL A 1 90 ? -10.121 -6.164 12.828 1.00 81.44 90 VAL A N 1
ATOM 721 C CA . VAL A 1 90 ? -10.540 -7.348 13.597 1.00 81.44 90 VAL A CA 1
ATOM 722 C C . VAL A 1 90 ? -10.859 -6.969 15.047 1.00 81.44 90 VAL A C 1
ATOM 724 O O . VAL A 1 90 ? -11.866 -7.417 15.589 1.00 81.44 90 VAL A O 1
ATOM 727 N N . GLY A 1 91 ? -10.050 -6.105 15.667 1.00 78.00 91 GLY A N 1
ATOM 728 C CA . GLY A 1 91 ? -10.282 -5.615 17.027 1.00 78.00 91 GLY A CA 1
ATOM 729 C C . GLY A 1 91 ? -11.609 -4.867 17.169 1.00 78.00 91 GLY A C 1
ATOM 730 O O . GLY A 1 91 ? -12.359 -5.140 18.102 1.00 78.00 91 GLY A O 1
ATOM 731 N N . LEU A 1 92 ? -11.926 -3.985 16.218 1.00 76.44 92 LEU A N 1
ATOM 732 C CA . LEU A 1 92 ? -13.200 -3.262 16.166 1.00 76.44 92 LEU A CA 1
ATOM 733 C C . LEU A 1 92 ? -14.387 -4.205 15.939 1.00 76.44 92 LEU A C 1
ATOM 735 O O . LEU A 1 92 ? -15.405 -4.064 16.610 1.00 76.44 92 LEU A O 1
ATOM 739 N N . ALA A 1 93 ? -14.251 -5.179 15.034 1.00 76.38 93 ALA A N 1
ATOM 740 C CA . ALA A 1 93 ? -15.292 -6.177 14.795 1.00 76.38 93 ALA A CA 1
ATOM 741 C C . ALA A 1 93 ? -15.552 -7.034 16.045 1.00 76.38 93 ALA A C 1
ATOM 743 O O . ALA A 1 93 ? -16.704 -7.274 16.397 1.00 76.38 93 ALA A O 1
ATOM 744 N N . LYS A 1 94 ? -14.494 -7.441 16.759 1.00 77.12 94 LYS A N 1
ATOM 745 C CA . LYS A 1 94 ? -14.615 -8.206 18.004 1.00 77.12 94 LYS A CA 1
ATOM 746 C C . LYS A 1 94 ? -15.346 -7.414 19.091 1.00 77.12 94 LYS A C 1
ATOM 748 O O . LYS A 1 94 ? -16.295 -7.940 19.655 1.00 77.12 94 LYS A O 1
ATOM 753 N N . THR A 1 95 ? -14.966 -6.156 19.330 1.00 74.06 95 THR A N 1
ATOM 754 C CA . THR A 1 95 ? -15.653 -5.294 20.312 1.00 74.06 95 THR A CA 1
ATOM 755 C C . THR A 1 95 ? -17.112 -5.020 19.926 1.00 74.06 95 THR A C 1
ATOM 757 O O . THR A 1 95 ? -17.960 -4.866 20.796 1.00 74.06 95 THR A O 1
ATOM 760 N N . ALA A 1 96 ? -17.439 -4.978 18.630 1.00 74.94 96 ALA A N 1
ATOM 761 C CA . ALA A 1 96 ? -18.824 -4.829 18.183 1.00 74.94 96 ALA A CA 1
ATOM 762 C C . ALA A 1 96 ? -19.686 -6.079 18.457 1.00 74.94 96 ALA A C 1
ATOM 764 O O . ALA A 1 96 ? -20.890 -5.947 18.663 1.00 74.94 96 ALA A O 1
ATOM 765 N N . HIS A 1 97 ? -19.086 -7.274 18.448 1.00 75.62 97 HIS A N 1
ATOM 766 C CA . HIS A 1 97 ? -19.773 -8.537 18.741 1.00 75.62 97 HIS A CA 1
ATOM 767 C C . HIS A 1 97 ? -19.818 -8.882 20.237 1.00 75.62 97 HIS A C 1
ATOM 769 O O . HIS A 1 97 ? -20.799 -9.475 20.676 1.00 75.62 97 HIS A O 1
ATOM 775 N N . ASP A 1 98 ? -18.790 -8.515 21.006 1.00 77.31 98 ASP A N 1
ATOM 776 C CA . ASP A 1 98 ? -18.707 -8.704 22.461 1.00 77.31 98 ASP A CA 1
ATOM 777 C C . ASP A 1 98 ? -18.273 -7.382 23.131 1.00 77.31 98 ASP A C 1
ATOM 779 O O . ASP A 1 98 ? -17.073 -7.125 23.285 1.00 77.31 98 ASP A O 1
ATOM 783 N N . PRO A 1 99 ? -19.240 -6.512 23.490 1.00 70.12 99 PRO A N 1
ATOM 784 C CA . PRO A 1 99 ? -18.960 -5.200 24.072 1.00 70.12 99 PRO A CA 1
ATOM 785 C C . PRO A 1 99 ? -18.374 -5.263 25.487 1.00 70.12 99 PRO A C 1
ATOM 787 O O . PRO A 1 99 ? -17.763 -4.293 25.930 1.00 70.12 99 PRO A O 1
ATOM 790 N N . GLU A 1 100 ? -18.568 -6.372 26.207 1.00 71.56 100 GLU A N 1
ATOM 791 C CA . GLU A 1 100 ? -18.095 -6.528 27.588 1.00 71.56 100 GLU A CA 1
ATOM 792 C C . GLU A 1 100 ? -16.587 -6.820 27.639 1.00 71.56 100 GLU A C 1
ATOM 794 O O . GLU A 1 100 ? -15.905 -6.426 28.587 1.00 71.56 100 GLU A O 1
ATOM 799 N N . HIS A 1 101 ? -16.039 -7.427 26.581 1.00 66.19 101 HIS A N 1
ATOM 800 C CA . HIS A 1 101 ? -14.610 -7.706 26.433 1.00 66.19 101 HIS A CA 1
ATOM 801 C C . HIS A 1 101 ? -13.973 -6.822 25.356 1.00 66.19 101 HIS A C 1
ATOM 803 O O . HIS A 1 101 ? -13.587 -7.285 24.276 1.00 66.19 101 HIS A O 1
ATOM 809 N N . GLU A 1 102 ? -13.809 -5.533 25.666 1.00 62.81 102 GLU A N 1
ATOM 810 C CA . GLU A 1 102 ? -13.142 -4.593 24.764 1.00 62.81 102 GLU A CA 1
ATOM 811 C C . GLU A 1 102 ? -11.728 -5.066 24.380 1.00 62.81 102 GLU A C 1
ATOM 813 O O . GLU A 1 102 ? -10.845 -5.266 25.221 1.00 62.81 102 GLU A O 1
ATOM 818 N N . SER A 1 103 ? -11.471 -5.178 23.075 1.00 65.75 103 SER A N 1
ATOM 819 C CA . SER A 1 103 ? -10.127 -5.450 22.570 1.00 65.75 103 SER A CA 1
ATOM 820 C C . SER A 1 103 ? -9.172 -4.298 22.905 1.00 65.75 103 SER A C 1
ATOM 822 O O . SER A 1 103 ? -9.414 -3.144 22.543 1.00 65.75 103 SER A O 1
ATOM 824 N N . TYR A 1 104 ? -8.029 -4.612 23.528 1.00 69.94 104 TYR A N 1
ATOM 825 C CA . TYR A 1 104 ? -6.979 -3.637 23.865 1.00 69.94 104 TYR A CA 1
ATOM 826 C C . TYR A 1 104 ? -6.522 -2.807 22.652 1.00 69.94 104 TYR A C 1
ATOM 828 O O . TYR A 1 104 ? -6.206 -1.626 22.784 1.00 69.94 104 TYR A O 1
ATOM 836 N N . ILE A 1 105 ? -6.561 -3.394 21.452 1.00 69.31 105 ILE A N 1
ATOM 837 C CA . ILE A 1 105 ? -6.200 -2.748 20.181 1.00 69.31 105 ILE A CA 1
ATOM 838 C C . ILE A 1 105 ? -7.100 -1.542 19.859 1.00 69.31 105 ILE A C 1
ATOM 840 O O . ILE A 1 105 ? -6.635 -0.575 19.255 1.00 69.31 105 ILE A O 1
ATOM 844 N N . VAL A 1 106 ? -8.359 -1.534 20.310 1.00 70.75 106 VAL A N 1
ATOM 845 C CA . VAL A 1 106 ? -9.288 -0.415 20.074 1.00 70.75 106 VAL A CA 1
ATOM 846 C C . VAL A 1 106 ? -8.845 0.845 20.822 1.00 70.75 106 VAL A C 1
ATOM 848 O O . VAL A 1 106 ? -9.003 1.953 20.307 1.00 70.75 106 VAL A O 1
ATOM 851 N N . LYS A 1 107 ? -8.184 0.709 21.979 1.00 73.50 107 LYS A N 1
ATOM 852 C CA . LYS A 1 107 ? -7.620 1.852 22.723 1.00 73.50 107 LYS A CA 1
ATOM 853 C C . LYS A 1 107 ? -6.509 2.555 21.936 1.00 73.50 107 LYS A C 1
ATOM 855 O O . LYS A 1 107 ? -6.356 3.770 22.028 1.00 73.50 107 LYS A O 1
ATOM 860 N N . TRP A 1 108 ? -5.800 1.808 21.091 1.00 74.25 108 TRP A N 1
ATOM 861 C CA . TRP A 1 108 ? -4.733 2.318 20.232 1.00 74.25 108 TRP A CA 1
ATOM 862 C C . TRP A 1 108 ? -5.221 2.807 18.864 1.00 74.25 108 TRP A C 1
ATOM 864 O O . TRP A 1 108 ? -4.416 3.334 18.100 1.00 74.25 108 TRP A O 1
ATOM 874 N N . HIS A 1 109 ? -6.518 2.717 18.541 1.00 76.50 109 HIS A N 1
ATOM 875 C CA . HIS A 1 109 ? -7.019 3.089 17.211 1.00 76.50 109 HIS A CA 1
ATOM 876 C C . HIS A 1 109 ? -6.682 4.535 16.828 1.00 76.50 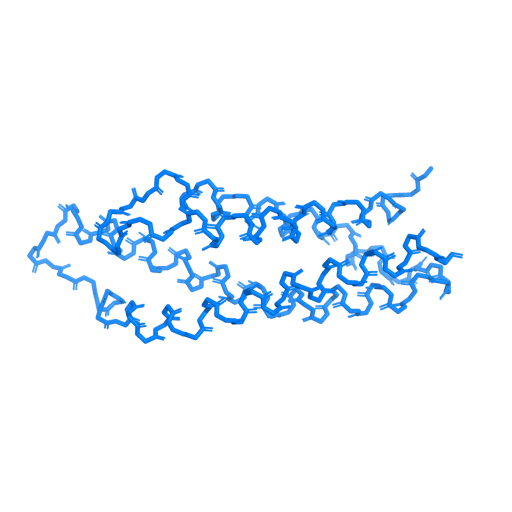109 HIS A C 1
ATOM 878 O O . HIS A 1 109 ? -6.282 4.799 15.699 1.00 76.50 109 HIS A O 1
ATOM 884 N N . ARG A 1 110 ? -6.839 5.481 17.759 1.00 74.50 110 ARG A N 1
ATOM 885 C CA . ARG A 1 110 ? -6.660 6.911 17.502 1.00 74.50 110 ARG A CA 1
ATOM 886 C C . ARG A 1 110 ? -5.194 7.266 17.236 1.00 74.50 110 ARG A C 1
ATOM 888 O O . ARG A 1 110 ? -4.948 7.849 16.179 1.00 74.50 110 ARG A O 1
ATOM 895 N N . PRO A 1 111 ? -4.229 6.902 18.106 1.00 78.06 111 PRO A N 1
ATOM 896 C CA . PRO A 1 111 ? -2.819 7.161 17.827 1.00 78.06 111 PRO A CA 1
ATOM 897 C C . PRO A 1 111 ? -2.326 6.372 16.611 1.00 78.06 111 PRO A C 1
ATOM 899 O O . PRO A 1 111 ? -1.638 6.930 15.759 1.00 78.06 111 PRO A O 1
ATOM 902 N N . LEU A 1 112 ? -2.739 5.110 16.459 1.00 77.12 112 LEU A N 1
ATOM 903 C CA . LEU A 1 112 ? -2.320 4.293 15.323 1.00 77.12 112 LEU A CA 1
ATOM 904 C C . LEU A 1 112 ? -2.849 4.869 14.001 1.00 77.12 112 LEU A C 1
ATOM 906 O O . LEU A 1 112 ? -2.103 4.972 13.035 1.00 77.12 112 LEU A O 1
ATOM 910 N N . ARG A 1 113 ? 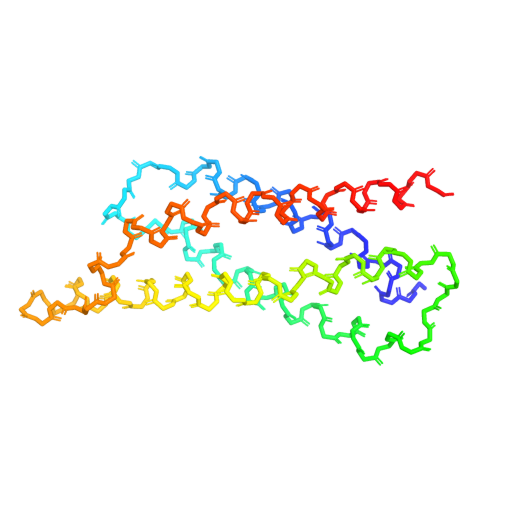-4.096 5.352 13.963 1.00 77.62 113 ARG A N 1
ATOM 911 C CA . ARG A 1 113 ? -4.666 6.023 12.785 1.00 77.62 113 ARG A CA 1
ATOM 912 C C . ARG A 1 113 ? -3.940 7.323 12.438 1.00 77.62 113 ARG A C 1
ATOM 914 O O . ARG A 1 113 ? -3.779 7.612 11.255 1.00 77.62 113 ARG A O 1
ATOM 921 N N . GLN A 1 114 ? -3.510 8.097 13.435 1.00 82.00 114 GLN A N 1
ATOM 922 C CA . GLN A 1 114 ? -2.754 9.337 13.216 1.00 82.00 114 GLN A CA 1
ATOM 923 C C . GLN A 1 114 ? -1.386 9.094 12.575 1.00 82.00 114 GLN A C 1
ATOM 925 O O . GLN A 1 114 ? -0.896 9.980 11.888 1.00 82.00 114 GLN A O 1
ATOM 930 N N . VAL A 1 115 ? -0.802 7.909 12.762 1.00 83.94 115 VAL A N 1
ATOM 931 C CA . VAL A 1 115 ? 0.484 7.519 12.166 1.00 83.94 115 VAL A CA 1
ATOM 932 C C . VAL A 1 115 ? 0.289 6.781 10.840 1.00 83.94 115 VAL A C 1
ATOM 934 O O . VAL A 1 115 ? 0.911 7.127 9.840 1.00 83.94 115 VAL A O 1
ATOM 937 N N . ILE A 1 116 ? -0.617 5.801 10.797 1.00 84.19 116 ILE A N 1
ATOM 938 C CA . ILE A 1 116 ? -0.868 4.981 9.605 1.00 84.19 116 ILE A CA 1
ATOM 939 C C . ILE A 1 116 ? -1.371 5.834 8.449 1.00 84.19 116 ILE A C 1
ATOM 941 O O . ILE A 1 116 ? -0.899 5.667 7.333 1.00 84.19 116 ILE A O 1
ATOM 945 N N . LYS A 1 117 ? -2.310 6.757 8.689 1.00 82.94 117 LYS A N 1
ATOM 946 C CA . LYS A 1 117 ? -2.906 7.561 7.615 1.00 82.94 117 LYS A CA 1
ATOM 947 C C . LYS A 1 117 ? -1.871 8.398 6.844 1.00 82.94 117 LYS A C 1
ATOM 949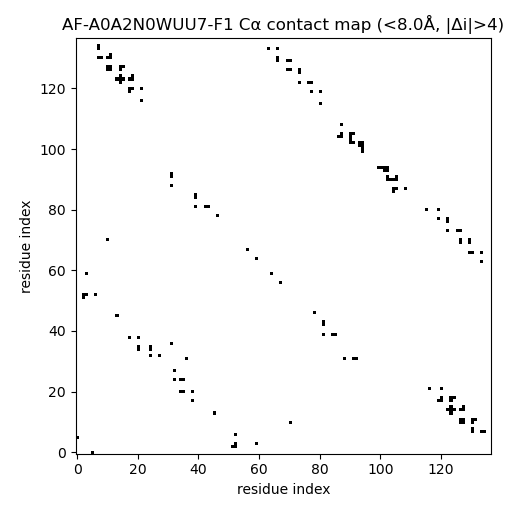 O O . LYS A 1 117 ? -1.847 8.273 5.621 1.00 82.94 117 LYS A O 1
ATOM 954 N N . PRO A 1 118 ? -1.035 9.243 7.482 1.00 88.00 118 PRO A N 1
ATOM 955 C CA . PRO A 1 118 ? -0.039 10.019 6.748 1.00 88.00 118 PRO A CA 1
ATOM 956 C C . PRO A 1 118 ? 1.015 9.126 6.095 1.00 88.00 118 PRO A C 1
ATOM 958 O O . PRO A 1 118 ? 1.410 9.412 4.971 1.00 88.00 118 PRO A O 1
ATOM 961 N N . LEU A 1 119 ? 1.422 8.026 6.738 1.00 89.06 119 LEU A N 1
ATOM 962 C CA . LEU A 1 119 ? 2.344 7.070 6.119 1.00 89.06 119 LEU A CA 1
ATOM 963 C C . LEU A 1 119 ? 1.747 6.444 4.858 1.00 89.06 119 LEU A C 1
ATOM 965 O O . LEU A 1 119 ? 2.417 6.413 3.835 1.00 89.06 119 LEU A O 1
ATOM 969 N N . TRP A 1 120 ? 0.481 6.027 4.901 1.00 90.19 120 TRP A N 1
ATOM 970 C CA . TRP A 1 120 ? -0.209 5.455 3.744 1.00 90.19 120 TRP A CA 1
ATOM 971 C C . TRP A 1 120 ? -0.398 6.474 2.621 1.00 90.19 120 TRP A C 1
ATOM 973 O O . TRP A 1 120 ? -0.285 6.161 1.439 1.00 90.19 120 TRP A O 1
ATOM 983 N N . TYR A 1 121 ? -0.679 7.723 2.981 1.00 90.69 121 TYR A N 1
ATOM 984 C CA . TYR A 1 121 ? -0.768 8.803 2.009 1.00 90.69 121 TYR A CA 1
ATOM 985 C C . TYR A 1 121 ? 0.582 9.036 1.315 1.00 90.69 121 TYR A C 1
ATOM 987 O O . TYR A 1 121 ? 0.636 9.149 0.091 1.00 90.69 121 TYR A O 1
ATOM 995 N N . LEU A 1 122 ? 1.677 9.051 2.081 1.00 93.25 122 LEU A N 1
ATOM 996 C CA . LEU A 1 122 ? 3.029 9.185 1.543 1.00 93.25 122 LEU A CA 1
ATOM 997 C C . LEU A 1 122 ? 3.403 8.000 0.648 1.00 93.25 122 LEU A C 1
ATOM 999 O O . LEU A 1 122 ? 3.886 8.227 -0.458 1.00 93.25 122 LEU A O 1
ATOM 1003 N N . THR A 1 123 ? 3.147 6.757 1.070 1.00 92.31 123 THR A N 1
ATOM 1004 C CA . THR A 1 123 ? 3.429 5.572 0.241 1.00 92.31 123 THR A CA 1
ATOM 1005 C C . THR A 1 123 ? 2.638 5.605 -1.059 1.00 92.31 123 THR A C 1
ATOM 1007 O O . THR A 1 123 ? 3.211 5.363 -2.117 1.00 92.31 123 THR A O 1
ATOM 1010 N N . ALA A 1 124 ? 1.361 5.991 -1.011 1.00 92.19 124 ALA A N 1
ATOM 1011 C CA . ALA A 1 124 ? 0.530 6.123 -2.202 1.00 92.19 124 ALA A CA 1
ATOM 1012 C C . ALA A 1 124 ? 1.066 7.194 -3.169 1.00 92.19 124 ALA A C 1
ATOM 1014 O O . ALA A 1 124 ? 1.157 6.935 -4.368 1.00 92.19 124 ALA A O 1
ATOM 1015 N N . LEU A 1 125 ? 1.475 8.366 -2.667 1.00 94.44 125 LEU A N 1
ATOM 1016 C CA . LEU A 1 125 ? 2.085 9.411 -3.497 1.00 94.44 125 LEU A CA 1
ATOM 1017 C C . LEU A 1 125 ? 3.406 8.965 -4.124 1.00 94.44 125 LEU A C 1
ATOM 1019 O O . LEU A 1 125 ? 3.620 9.204 -5.310 1.00 94.44 125 LEU A O 1
ATOM 1023 N N . VAL A 1 126 ? 4.278 8.314 -3.349 1.00 94.56 126 VAL A N 1
ATOM 1024 C CA . VAL A 1 126 ? 5.553 7.791 -3.858 1.00 94.56 126 VAL A CA 1
ATOM 1025 C C . VAL A 1 126 ? 5.298 6.743 -4.938 1.00 94.56 126 VAL A C 1
ATOM 1027 O O . VAL A 1 126 ? 5.956 6.778 -5.972 1.00 94.56 126 VAL A O 1
ATOM 1030 N N . ASN A 1 127 ? 4.313 5.862 -4.752 1.00 92.38 127 ASN A N 1
ATOM 1031 C CA . ASN A 1 127 ? 3.998 4.818 -5.723 1.00 92.38 127 ASN A CA 1
ATOM 1032 C C . ASN A 1 127 ? 3.445 5.398 -7.039 1.00 92.38 127 ASN A C 1
ATOM 1034 O O . ASN A 1 127 ? 3.897 5.024 -8.120 1.00 92.38 127 ASN A O 1
ATOM 1038 N N . ILE A 1 128 ? 2.539 6.384 -6.955 1.00 94.25 128 ILE A N 1
ATOM 1039 C CA . ILE A 1 128 ? 2.038 7.120 -8.130 1.00 94.25 128 ILE A CA 1
ATOM 1040 C C . ILE A 1 128 ? 3.177 7.864 -8.823 1.00 94.25 128 ILE A C 1
ATOM 1042 O O . ILE A 1 128 ? 3.319 7.755 -10.037 1.00 94.25 128 ILE A O 1
ATOM 1046 N N . GLY A 1 129 ? 3.979 8.621 -8.070 1.00 93.19 129 GLY A N 1
ATOM 1047 C CA . GLY A 1 129 ? 5.076 9.416 -8.619 1.00 93.19 129 GLY A CA 1
ATOM 1048 C C . GLY A 1 129 ? 6.119 8.546 -9.315 1.00 93.19 129 GLY A C 1
ATOM 1049 O O . GLY A 1 129 ? 6.545 8.872 -10.418 1.00 93.19 129 GLY A O 1
ATOM 1050 N N . ASN A 1 130 ? 6.464 7.408 -8.713 1.00 93.31 130 ASN A N 1
ATOM 1051 C CA . ASN A 1 130 ? 7.384 6.430 -9.284 1.00 93.31 130 ASN A CA 1
ATOM 1052 C C . ASN A 1 130 ? 6.843 5.823 -10.587 1.00 93.31 130 ASN A C 1
ATOM 1054 O O . ASN A 1 130 ? 7.549 5.787 -11.593 1.00 93.31 130 ASN A O 1
ATOM 1058 N N . ALA A 1 131 ? 5.575 5.399 -10.599 1.00 91.06 131 ALA A N 1
ATOM 1059 C CA . ALA A 1 131 ? 4.949 4.845 -11.797 1.00 91.06 131 ALA A CA 1
ATOM 1060 C C . ALA A 1 131 ? 4.788 5.894 -12.909 1.00 91.06 131 ALA A C 1
ATOM 1062 O O . ALA A 1 131 ? 5.087 5.613 -14.065 1.00 91.06 131 ALA A O 1
ATOM 1063 N N . ALA A 1 132 ? 4.366 7.114 -12.572 1.00 90.75 132 ALA A N 1
ATOM 1064 C CA . ALA A 1 132 ? 4.220 8.204 -13.533 1.00 90.75 132 ALA A CA 1
ATOM 1065 C C . ALA A 1 132 ? 5.567 8.607 -14.144 1.00 90.75 132 ALA A C 1
ATOM 1067 O O . ALA A 1 132 ? 5.653 8.769 -15.356 1.00 90.75 132 ALA A O 1
ATOM 1068 N N . TYR A 1 133 ? 6.616 8.714 -13.323 1.00 87.94 133 TYR A N 1
ATOM 1069 C CA . TYR A 1 133 ? 7.972 8.986 -13.793 1.00 87.94 133 TYR A CA 1
ATOM 1070 C C . TYR A 1 133 ? 8.452 7.914 -14.777 1.00 87.94 133 TYR A C 1
ATOM 1072 O O . TYR A 1 133 ? 8.927 8.247 -15.862 1.00 87.94 133 TYR A O 1
ATOM 1080 N N . PHE A 1 134 ? 8.256 6.635 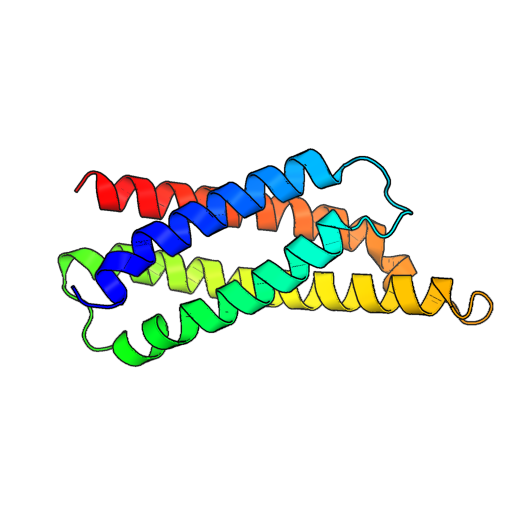-14.441 1.00 87.44 134 PHE A N 1
ATOM 1081 C CA . PHE A 1 134 ? 8.629 5.530 -15.319 1.00 87.44 134 PHE A CA 1
ATOM 1082 C C . PHE A 1 134 ? 7.857 5.538 -16.649 1.00 87.44 134 PHE A C 1
ATOM 1084 O O . PHE A 1 134 ? 8.444 5.291 -17.690 1.00 87.44 134 PHE A O 1
ATOM 1091 N N . LEU A 1 135 ? 6.563 5.876 -16.643 1.00 86.75 135 LEU A N 1
ATOM 1092 C CA . LEU A 1 135 ? 5.758 5.975 -17.872 1.00 86.75 135 LEU A CA 1
ATOM 1093 C C . LEU A 1 135 ? 6.157 7.146 -18.788 1.00 86.75 135 LEU A C 1
ATOM 1095 O O . LEU A 1 135 ? 5.737 7.176 -19.943 1.00 86.75 135 LEU A O 1
ATOM 1099 N N . THR A 1 136 ? 6.904 8.127 -18.275 1.00 84.50 136 THR A N 1
ATOM 1100 C CA . THR A 1 136 ? 7.409 9.270 -19.057 1.00 84.50 136 THR A CA 1
ATOM 1101 C C . THR A 1 136 ? 8.827 9.082 -19.602 1.00 84.50 136 THR A C 1
ATOM 1103 O O . THR A 1 136 ? 9.296 9.951 -20.338 1.00 84.50 136 THR A O 1
ATOM 1106 N N . LEU A 1 137 ? 9.497 7.990 -19.225 1.00 78.75 137 LEU A N 1
ATOM 1107 C CA . LEU A 1 137 ? 10.823 7.576 -19.698 1.00 78.75 137 LEU A CA 1
ATOM 1108 C C . LEU A 1 137 ? 10.710 6.700 -20.950 1.00 78.75 137 LEU A C 1
ATOM 1110 O O . LEU A 1 137 ? 11.590 6.854 -21.825 1.00 78.75 137 LEU A O 1
#

pLDDT: mean 81.07, std 11.48, range [43.0, 94.56]

Sequence (137 aa):
MEYLDYFVFIALAWGCFSLISLFFGENKPFCYNKLTVVFITASWAYLVACVPVFRDGLFIADNMQLFYAIVAGVLSVEVWLIIFSTLLSVGLAKTAHDPEHESYIVKWHRPLRQVIKPLWYLTALVNIGNAAYFLTL

Nearest PDB structures (foldseek):
  6egc-assembly1_A  TM=6.258E-01  e=6.847E+00  synthetic construct
  2lig-assembly1_B  TM=3.493E-01  e=4.374E+00  Salmonella enterica subsp. enterica serovar Typhimurium
  8a3k-assembly1_UNK  TM=3.838E-01  e=7.563E+00  synthetic construct
  5izt-assembly1_A  TM=3.109E-01  e=3.244E+00  Borreliella burgdorferi B31
  5izt-assembly2_B  TM=2.792E-01  e=5.338E+00  Borreliella burgdorferi B31